Protein AF-A0A4V1CE96-F1 (afdb_monomer)

Foldseek 3Di:
DPQKWKWWAFPVGDIFIARQAAAVVGNDGLVVLLVVQLVVQHKRWGQGPVRDIDIDGSVRTPDMDID

Solvent-accessible surface area (backbone atoms only — not comparable to full-atom values): 3826 Å² total; per-residue (Å²): 132,84,77,46,31,31,38,38,32,34,68,90,71,50,74,48,50,26,59,40,49,53,45,93,96,42,91,56,36,44,62,57,51,46,48,52,11,43,76,67,58,32,77,34,72,51,57,32,77,88,70,48,79,46,73,49,48,20,75,45,52,67,48,72,48,82,89

Sequence (67 aa):
MTAATLTVKLRNGQTLYFTAGPVIGDAAHRVDLLREAIENDSLFTSVDLDGTEHSFQGSEVAHYALV

Mean predicted aligned error: 4.28 Å

Nearest PDB structures (foldseek):
  7rus-assembly1_A  TM=7.072E-01  e=4.280E-03  Mycobacterium tuberculosis
  7rur-assembly1_C  TM=6.615E-01  e=4.280E-03  Mycobacterium tuberculosis
  7rur-assembly1_A  TM=6.734E-01  e=5.847E-03  Mycobacterium tuberculosis
  4a54-assembly1_A  TM=6.766E-01  e=1.245E-01  Schizosaccharomyces pombe
  2dk6-assembly1_A  TM=4.013E-01  e=2.822E+00  Homo sapiens

pLDDT: mean 88.49, std 12.08, range [43.16, 97.94]

Structure (mmCIF, N/CA/C/O backbone):
data_AF-A0A4V1CE96-F1
#
_entry.id   AF-A0A4V1CE96-F1
#
loop_
_atom_site.group_PDB
_atom_site.id
_atom_site.type_symbol
_atom_site.label_atom_id
_atom_site.label_alt_id
_atom_site.label_comp_id
_atom_site.label_asym_id
_atom_site.label_entity_id
_atom_site.label_seq_id
_atom_site.pdbx_PDB_ins_code
_atom_site.Cartn_x
_atom_site.Cartn_y
_atom_site.Cartn_z
_atom_site.occupancy
_atom_site.B_iso_or_equiv
_atom_site.auth_seq_id
_atom_site.auth_comp_id
_atom_site.auth_asym_id
_atom_site.auth_atom_id
_atom_site.pdbx_PDB_model_num
ATOM 1 N N . MET A 1 1 ? 9.095 -10.583 -19.509 1.00 43.16 1 MET A N 1
ATOM 2 C CA . MET A 1 1 ? 9.002 -10.644 -18.038 1.00 43.16 1 MET A CA 1
ATOM 3 C C . MET A 1 1 ? 7.700 -9.973 -17.653 1.00 43.16 1 MET A C 1
ATOM 5 O O . MET A 1 1 ? 7.548 -8.797 -17.950 1.00 43.16 1 MET A O 1
ATOM 9 N N . THR A 1 2 ? 6.731 -10.713 -17.123 1.00 53.12 2 THR A N 1
ATOM 10 C CA . THR A 1 2 ? 5.516 -10.122 -16.551 1.00 53.12 2 THR A CA 1
ATOM 11 C C . THR A 1 2 ? 5.923 -9.398 -15.273 1.00 53.12 2 THR A C 1
ATOM 13 O O . THR A 1 2 ? 6.503 -10.015 -14.382 1.00 53.12 2 THR A O 1
ATOM 16 N N . ALA A 1 3 ? 5.726 -8.081 -15.216 1.00 64.75 3 ALA A N 1
ATOM 17 C CA . ALA A 1 3 ? 5.918 -7.343 -13.975 1.00 64.75 3 ALA A CA 1
ATOM 18 C C . A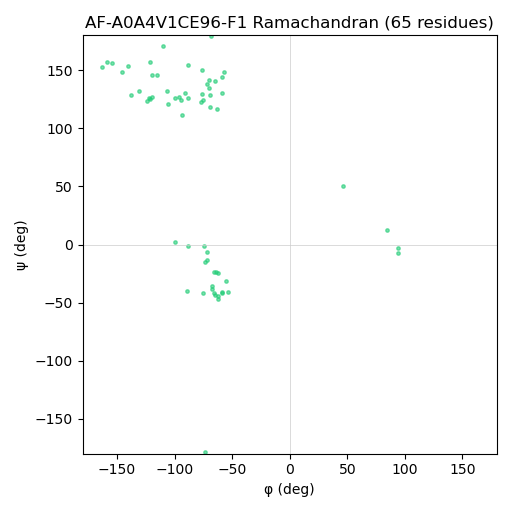LA A 1 3 ? 4.968 -7.932 -12.921 1.00 64.75 3 ALA A C 1
ATOM 20 O O . ALA A 1 3 ? 3.789 -8.126 -13.214 1.00 64.75 3 ALA A O 1
ATOM 21 N N . ALA A 1 4 ? 5.485 -8.255 -11.734 1.00 82.19 4 ALA A N 1
ATOM 22 C CA . ALA A 1 4 ? 4.645 -8.726 -10.637 1.00 82.19 4 ALA A CA 1
ATOM 23 C C . ALA A 1 4 ? 3.595 -7.655 -10.298 1.00 82.19 4 ALA A C 1
ATOM 25 O O . ALA A 1 4 ? 3.871 -6.453 -10.383 1.00 82.19 4 ALA A O 1
ATOM 26 N N . THR A 1 5 ? 2.392 -8.086 -9.937 1.00 89.31 5 THR A N 1
ATOM 27 C CA . THR A 1 5 ? 1.264 -7.212 -9.601 1.00 89.31 5 THR A CA 1
ATOM 28 C C . THR A 1 5 ? 1.042 -7.230 -8.096 1.00 89.31 5 THR A C 1
ATOM 30 O O . THR A 1 5 ? 0.983 -8.288 -7.477 1.00 89.31 5 THR A O 1
ATOM 33 N N . LEU A 1 6 ? 0.905 -6.055 -7.492 1.00 92.94 6 LEU A N 1
ATOM 34 C CA . LEU A 1 6 ? 0.509 -5.892 -6.101 1.00 92.94 6 LEU A CA 1
ATOM 35 C C . LEU A 1 6 ? -1.007 -5.695 -6.046 1.00 92.94 6 LEU A C 1
ATOM 37 O O . LEU A 1 6 ? -1.523 -4.672 -6.485 1.00 92.94 6 LEU A O 1
ATOM 41 N N . THR A 1 7 ? -1.716 -6.676 -5.501 1.00 95.12 7 THR A N 1
ATOM 42 C CA . THR A 1 7 ? -3.159 -6.590 -5.252 1.00 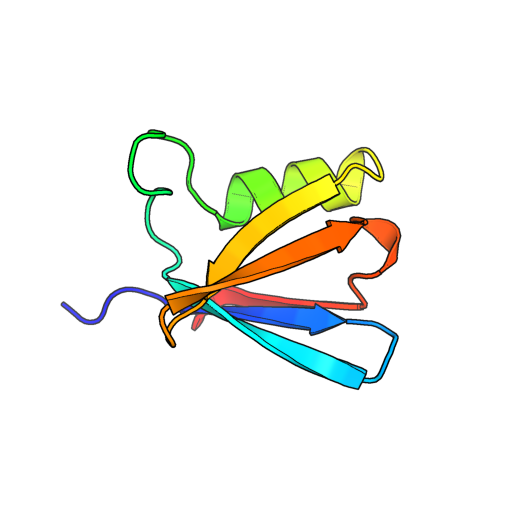95.12 7 THR A CA 1
ATOM 43 C C . THR A 1 7 ? -3.393 -6.158 -3.812 1.00 95.12 7 THR A C 1
ATOM 4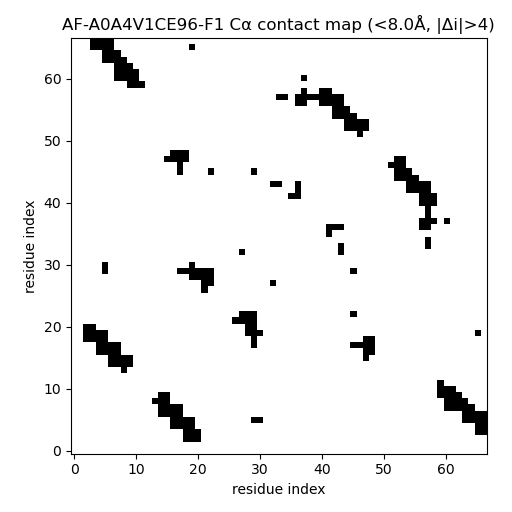5 O O . THR A 1 7 ? -2.892 -6.811 -2.897 1.00 95.12 7 THR A O 1
ATOM 48 N N . VAL A 1 8 ? -4.183 -5.108 -3.595 1.00 96.00 8 VAL A N 1
ATOM 49 C CA . VAL A 1 8 ? -4.541 -4.593 -2.265 1.00 96.00 8 VAL A CA 1
ATOM 50 C C . VAL A 1 8 ? -6.054 -4.624 -2.104 1.00 96.00 8 VAL A C 1
ATOM 52 O O . VAL A 1 8 ? -6.784 -4.067 -2.917 1.00 96.00 8 VAL A O 1
ATOM 55 N N . LYS A 1 9 ? -6.537 -5.282 -1.051 1.00 97.38 9 LYS A N 1
ATOM 56 C CA . LYS A 1 9 ? -7.953 -5.322 -0.678 1.00 97.38 9 LYS A CA 1
ATOM 57 C C . LYS A 1 9 ? -8.174 -4.429 0.530 1.00 97.38 9 LYS A C 1
ATOM 59 O O . LYS A 1 9 ? -7.589 -4.668 1.588 1.00 97.3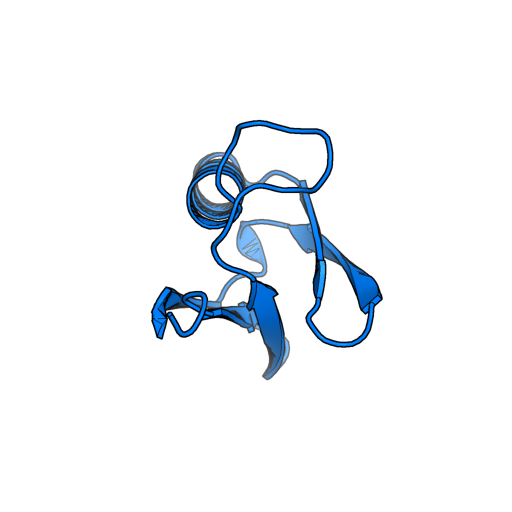8 9 LYS A O 1
ATOM 64 N N . LEU A 1 10 ? -9.039 -3.438 0.375 1.00 97.38 10 LEU A N 1
ATOM 65 C CA . LEU A 1 10 ? -9.441 -2.531 1.439 1.00 97.38 10 LEU A CA 1
ATOM 66 C C . LEU A 1 10 ? -10.639 -3.096 2.211 1.00 97.38 10 LEU A C 1
ATOM 68 O O . LEU A 1 10 ? -11.450 -3.864 1.689 1.00 97.38 10 LEU A O 1
ATOM 72 N N . ARG A 1 11 ? -10.777 -2.690 3.474 1.00 97.06 11 ARG A N 1
ATOM 73 C CA . ARG A 1 11 ? -11.875 -3.103 4.367 1.00 97.06 11 ARG A CA 1
ATOM 74 C C . ARG A 1 11 ? -13.249 -2.639 3.887 1.00 97.06 11 ARG A C 1
ATOM 76 O O . ARG A 1 11 ? -14.244 -3.269 4.227 1.00 97.06 11 ARG A O 1
ATOM 83 N N . ASN A 1 12 ? -13.305 -1.578 3.082 1.00 94.81 12 ASN A N 1
ATOM 84 C CA . ASN A 1 12 ? -14.535 -1.087 2.453 1.00 94.81 12 ASN A CA 1
ATOM 85 C C . ASN A 1 12 ? -15.020 -1.976 1.281 1.00 94.81 12 ASN A C 1
ATOM 87 O O . ASN A 1 12 ? -16.058 -1.690 0.689 1.00 94.81 12 ASN A O 1
ATOM 91 N N . GLY A 1 13 ? -14.286 -3.046 0.949 1.00 95.19 13 GLY A N 1
ATOM 92 C CA . GLY A 1 13 ? -14.601 -3.977 -0.136 1.00 95.19 13 GLY A CA 1
ATOM 93 C C . GLY A 1 13 ? -13.927 -3.650 -1.472 1.00 95.19 13 GLY A C 1
ATOM 94 O O . GLY A 1 13 ? -13.995 -4.464 -2.394 1.00 95.19 13 GLY A O 1
ATOM 95 N N . GLN A 1 14 ? -13.246 -2.508 -1.596 1.00 96.00 14 GLN A N 1
ATOM 96 C CA . GLN A 1 14 ? -12.512 -2.136 -2.803 1.00 96.00 14 GLN A CA 1
ATOM 97 C C . GLN A 1 14 ? -11.264 -3.012 -2.979 1.00 96.00 14 GLN A C 1
ATOM 99 O O . GLN A 1 14 ? -10.576 -3.355 -2.017 1.00 96.00 14 GLN A O 1
ATOM 104 N N . THR A 1 15 ? -10.961 -3.373 -4.226 1.00 96.44 15 THR A N 1
ATOM 105 C CA . THR A 1 15 ? -9.709 -4.044 -4.597 1.00 96.44 15 THR A CA 1
ATOM 106 C C . THR A 1 15 ? -8.963 -3.173 -5.598 1.00 96.44 15 THR A C 1
ATOM 108 O O . THR A 1 15 ? -9.539 -2.787 -6.612 1.00 96.44 15 THR A O 1
ATOM 111 N N . LEU A 1 16 ? -7.703 -2.873 -5.299 1.00 94.94 16 LEU A N 1
ATOM 112 C CA . LEU A 1 16 ? -6.810 -2.038 -6.096 1.00 94.94 16 LEU A CA 1
ATOM 113 C C . LEU A 1 16 ? -5.638 -2.877 -6.611 1.00 94.94 16 LEU A C 1
ATOM 115 O O . LEU A 1 16 ? -5.162 -3.783 -5.919 1.00 94.94 16 LEU A O 1
ATOM 119 N N . TYR A 1 17 ? -5.167 -2.562 -7.814 1.00 93.69 17 TYR A N 1
ATOM 120 C CA . TYR A 1 17 ? -4.080 -3.281 -8.472 1.00 93.69 17 TYR A CA 1
ATOM 121 C C . TYR A 1 17 ? -2.966 -2.307 -8.830 1.00 93.69 17 TYR A C 1
ATOM 123 O O . TYR A 1 17 ? -3.187 -1.342 -9.552 1.00 93.69 17 TYR A O 1
ATOM 131 N N . PHE A 1 18 ? -1.757 -2.575 -8.356 1.00 91.44 18 PHE A N 1
ATOM 132 C CA . PHE A 1 18 ? -0.576 -1.757 -8.606 1.00 91.44 18 PHE A CA 1
ATOM 133 C C . PHE A 1 18 ? 0.507 -2.590 -9.285 1.00 91.44 18 PHE A C 1
ATOM 135 O O . PHE A 1 18 ? 0.575 -3.809 -9.123 1.00 91.44 18 PHE A O 1
ATOM 142 N N . THR A 1 19 ? 1.427 -1.939 -9.991 1.00 88.56 19 THR A N 1
ATOM 143 C CA . THR A 1 19 ? 2.671 -2.611 -10.387 1.00 88.56 19 THR A CA 1
ATOM 144 C C . THR A 1 19 ? 3.533 -2.848 -9.141 1.00 88.56 19 THR A C 1
ATOM 146 O O . THR A 1 19 ? 3.810 -1.919 -8.393 1.00 88.56 19 THR A O 1
ATOM 149 N N . ALA A 1 20 ? 4.008 -4.070 -8.893 1.00 76.69 20 ALA A N 1
ATOM 150 C CA . ALA A 1 20 ? 4.846 -4.365 -7.717 1.00 76.69 20 ALA A CA 1
ATOM 151 C C . ALA A 1 20 ? 6.272 -3.781 -7.812 1.00 76.69 20 ALA A C 1
ATOM 153 O O . ALA A 1 20 ? 7.067 -3.875 -6.874 1.00 76.69 20 ALA A O 1
ATOM 154 N N . GLY A 1 21 ? 6.611 -3.207 -8.968 1.00 77.50 21 GLY A N 1
ATOM 155 C CA . GLY A 1 21 ? 7.875 -2.527 -9.205 1.00 77.50 21 GLY A CA 1
ATOM 156 C C . GLY A 1 21 ? 8.025 -1.224 -8.411 1.00 77.50 21 GLY A C 1
ATOM 157 O O . GLY A 1 21 ? 7.114 -0.826 -7.673 1.00 77.50 21 GLY A O 1
ATOM 158 N N . PRO A 1 22 ? 9.176 -0.551 -8.573 1.00 71.75 22 PRO A N 1
ATOM 159 C CA . PRO A 1 22 ? 9.424 0.741 -7.950 1.00 71.75 22 PRO A CA 1
ATOM 160 C C . PRO A 1 22 ? 8.353 1.761 -8.344 1.00 71.75 22 PRO A C 1
ATOM 162 O O . PRO A 1 22 ? 7.776 1.708 -9.442 1.00 71.75 22 PRO A O 1
ATOM 165 N N . VAL A 1 23 ? 8.064 2.685 -7.432 1.00 70.50 23 VAL A N 1
ATOM 166 C CA . VAL A 1 23 ? 7.270 3.868 -7.771 1.00 70.50 23 VAL A CA 1
ATOM 167 C C . VAL A 1 23 ? 8.074 4.702 -8.770 1.00 70.50 23 VAL A C 1
ATOM 169 O O . VAL A 1 23 ? 9.294 4.798 -8.696 1.00 70.50 23 VAL A O 1
ATOM 172 N N . ILE A 1 24 ? 7.415 5.280 -9.773 1.00 66.00 24 ILE A N 1
ATOM 173 C CA . ILE A 1 24 ? 8.124 6.107 -10.756 1.00 66.00 24 ILE A CA 1
ATOM 174 C C . ILE A 1 24 ? 8.718 7.315 -10.018 1.00 66.00 24 ILE A C 1
ATOM 176 O O . ILE A 1 24 ? 7.974 8.123 -9.473 1.00 66.00 24 ILE A O 1
ATOM 180 N N . GLY A 1 25 ? 10.050 7.426 -10.002 1.00 62.03 25 GLY A N 1
ATOM 181 C CA . GLY A 1 25 ? 10.773 8.492 -9.297 1.00 62.03 25 GLY A CA 1
ATOM 182 C C . GLY A 1 25 ? 11.231 8.150 -7.873 1.00 62.03 25 GLY A C 1
ATOM 183 O O . GLY A 1 25 ? 11.945 8.957 -7.286 1.00 62.03 25 GLY A O 1
ATOM 184 N N . ASP A 1 26 ? 10.900 6.965 -7.352 1.00 62.44 26 ASP A N 1
ATOM 185 C CA . ASP A 1 26 ? 11.357 6.468 -6.050 1.00 62.44 26 ASP A CA 1
ATOM 186 C C . ASP A 1 26 ? 11.900 5.035 -6.199 1.00 62.44 26 ASP A C 1
ATOM 188 O O . ASP A 1 26 ? 11.296 4.174 -6.838 1.00 62.44 26 ASP A O 1
ATOM 192 N N . ALA A 1 27 ? 13.079 4.770 -5.637 1.00 60.41 27 ALA A N 1
ATOM 193 C CA . ALA A 1 27 ? 13.697 3.449 -5.694 1.00 60.41 27 ALA A CA 1
ATOM 194 C C . ALA A 1 27 ? 12.977 2.415 -4.806 1.00 60.41 27 ALA A C 1
ATOM 196 O O . ALA A 1 27 ? 13.235 1.217 -4.943 1.00 60.41 27 ALA A O 1
ATOM 197 N N . ALA A 1 28 ? 12.088 2.854 -3.909 1.00 74.69 28 ALA A N 1
ATOM 198 C CA . ALA A 1 28 ? 11.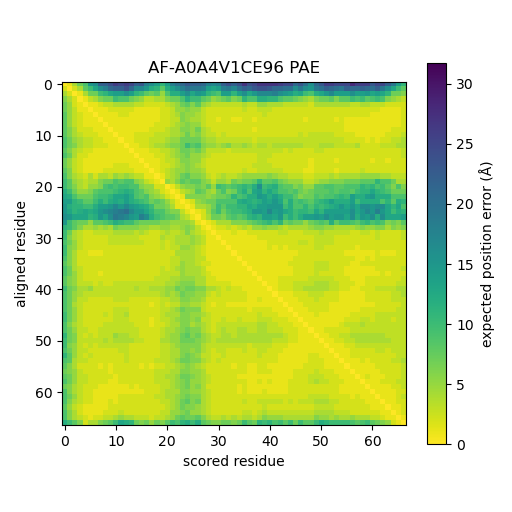319 1.975 -3.045 1.00 74.69 28 ALA A CA 1
ATOM 199 C C . ALA A 1 28 ? 10.262 1.174 -3.825 1.00 74.69 28 ALA A C 1
ATOM 201 O O . ALA A 1 28 ? 9.508 1.693 -4.656 1.00 74.69 28 ALA A O 1
ATOM 202 N N . HIS A 1 29 ? 10.180 -0.125 -3.530 1.00 84.50 29 HIS A N 1
ATOM 203 C CA . HIS A 1 29 ? 9.127 -0.982 -4.059 1.00 84.50 29 HIS A CA 1
ATOM 204 C C . HIS A 1 29 ? 7.791 -0.653 -3.388 1.00 84.50 29 HIS A C 1
ATOM 206 O O . HIS A 1 29 ? 7.713 -0.521 -2.167 1.00 84.50 29 HIS A O 1
ATOM 212 N N . ARG A 1 30 ? 6.703 -0.612 -4.171 1.00 89.69 30 ARG A N 1
ATOM 213 C CA . ARG A 1 30 ? 5.352 -0.331 -3.644 1.00 89.69 30 ARG A CA 1
ATOM 214 C C . ARG A 1 30 ? 4.930 -1.267 -2.515 1.00 89.69 30 ARG A C 1
ATOM 216 O O . ARG A 1 30 ? 4.176 -0.859 -1.644 1.00 89.69 30 ARG A O 1
ATOM 223 N N . VAL A 1 31 ? 5.402 -2.514 -2.525 1.00 91.12 31 VAL A N 1
ATOM 224 C CA . VAL A 1 31 ? 5.089 -3.470 -1.454 1.00 91.12 31 VAL A CA 1
ATOM 225 C C . VAL A 1 31 ? 5.722 -3.076 -0.122 1.00 91.12 31 VAL A C 1
ATOM 227 O O . VAL A 1 31 ? 5.096 -3.266 0.916 1.00 91.12 31 VAL A O 1
ATOM 230 N N . ASP A 1 32 ? 6.924 -2.504 -0.140 1.00 91.25 32 ASP A N 1
ATOM 231 C CA . ASP A 1 32 ? 7.614 -2.093 1.081 1.00 91.25 32 ASP A CA 1
ATOM 232 C C . ASP A 1 32 ? 6.986 -0.811 1.631 1.00 91.25 32 ASP A C 1
ATOM 234 O O . ASP A 1 32 ? 6.674 -0.751 2.816 1.00 91.25 32 ASP A O 1
ATOM 238 N N . LEU A 1 33 ? 6.651 0.138 0.750 1.00 91.88 33 LEU A N 1
ATOM 239 C CA . LEU A 1 33 ? 5.874 1.329 1.110 1.00 91.88 33 LEU A CA 1
ATOM 240 C C . LEU A 1 33 ? 4.499 0.965 1.696 1.00 91.88 33 LEU A C 1
ATOM 242 O O . LEU A 1 33 ? 4.053 1.564 2.670 1.00 91.88 33 LEU A O 1
ATOM 246 N N . LEU A 1 34 ? 3.822 -0.042 1.130 1.00 94.56 34 LEU A N 1
ATOM 247 C CA . LEU A 1 34 ? 2.544 -0.525 1.657 1.00 94.56 34 LEU A CA 1
ATOM 248 C C . LEU A 1 34 ? 2.709 -1.156 3.043 1.00 94.56 34 LEU A C 1
ATOM 250 O O . LEU A 1 34 ? 1.874 -0.939 3.917 1.00 94.56 34 LEU A O 1
ATOM 254 N N . ARG A 1 35 ? 3.764 -1.950 3.250 1.00 94.75 35 ARG A N 1
ATOM 255 C CA . ARG A 1 35 ? 4.055 -2.557 4.556 1.00 94.75 35 ARG A CA 1
ATOM 256 C C . ARG A 1 35 ? 4.322 -1.494 5.606 1.00 94.75 35 ARG A C 1
ATOM 258 O O . ARG A 1 35 ? 3.708 -1.551 6.663 1.00 94.75 35 ARG A O 1
ATOM 265 N N . GLU A 1 36 ? 5.154 -0.510 5.286 1.00 94.56 36 GLU A N 1
ATOM 266 C CA . GLU A 1 36 ? 5.438 0.612 6.177 1.00 94.56 36 GLU A CA 1
ATOM 267 C C . GLU A 1 36 ? 4.162 1.388 6.531 1.00 94.56 36 GLU A C 1
ATOM 269 O O . GLU A 1 36 ? 3.951 1.723 7.698 1.00 94.56 36 GLU A O 1
ATOM 274 N N . ALA A 1 37 ? 3.282 1.614 5.550 1.00 95.88 37 ALA A N 1
ATOM 275 C CA . ALA A 1 37 ? 1.995 2.261 5.772 1.00 95.88 37 ALA A CA 1
ATOM 276 C C . ALA A 1 37 ? 1.094 1.464 6.723 1.00 95.88 37 ALA A C 1
ATOM 278 O O . ALA A 1 37 ? 0.516 2.033 7.644 1.00 95.88 37 ALA A O 1
ATOM 279 N N . ILE A 1 38 ? 1.006 0.142 6.546 1.00 96.69 38 ILE A N 1
ATOM 280 C CA . ILE A 1 38 ? 0.237 -0.747 7.433 1.00 96.69 38 ILE A CA 1
ATOM 281 C C . ILE A 1 38 ? 0.831 -0.774 8.846 1.00 96.69 38 ILE A C 1
ATOM 283 O O . ILE A 1 38 ? 0.084 -0.731 9.820 1.00 96.69 38 ILE A O 1
ATOM 287 N N . GLU A 1 39 ? 2.157 -0.855 8.965 1.00 96.88 39 GLU A N 1
ATOM 288 C CA . GLU A 1 39 ? 2.857 -0.952 10.251 1.00 96.88 39 GLU A CA 1
ATOM 289 C C . GLU A 1 39 ? 2.747 0.331 11.078 1.00 96.88 39 GLU A C 1
ATOM 291 O O . GLU A 1 39 ? 2.577 0.260 12.295 1.00 96.88 39 GLU A O 1
ATOM 296 N N . ASN A 1 40 ? 2.808 1.492 10.425 1.00 96.75 40 ASN A N 1
ATOM 297 C CA . ASN A 1 40 ? 2.779 2.794 11.091 1.00 96.75 40 ASN A CA 1
ATOM 298 C C . ASN A 1 40 ? 1.401 3.470 11.077 1.00 96.75 40 ASN A C 1
ATOM 300 O O . ASN A 1 40 ? 1.285 4.594 11.560 1.00 96.75 40 ASN A O 1
ATOM 304 N N . ASP A 1 41 ? 0.383 2.811 10.515 1.00 95.62 41 ASP A N 1
ATOM 305 C CA . ASP A 1 41 ? -0.925 3.402 10.204 1.00 95.62 41 ASP A CA 1
ATOM 306 C C . ASP A 1 41 ? -0.798 4.767 9.507 1.00 95.62 41 ASP A C 1
ATOM 308 O O . ASP A 1 41 ? -1.355 5.781 9.930 1.00 95.62 41 ASP A O 1
ATOM 312 N N . SER A 1 42 ? 0.025 4.794 8.459 1.00 96.56 42 SER A N 1
ATOM 313 C CA . SER A 1 42 ? 0.288 5.986 7.662 1.00 96.56 42 SER A CA 1
ATOM 314 C C . SER A 1 42 ? -0.330 5.879 6.269 1.00 96.56 42 SER A C 1
ATOM 316 O O . SER A 1 42 ? -0.862 4.841 5.859 1.00 96.56 42 SER A O 1
ATOM 318 N N . LEU A 1 43 ? -0.293 6.998 5.545 1.00 96.06 43 LEU A N 1
ATOM 319 C CA . LEU A 1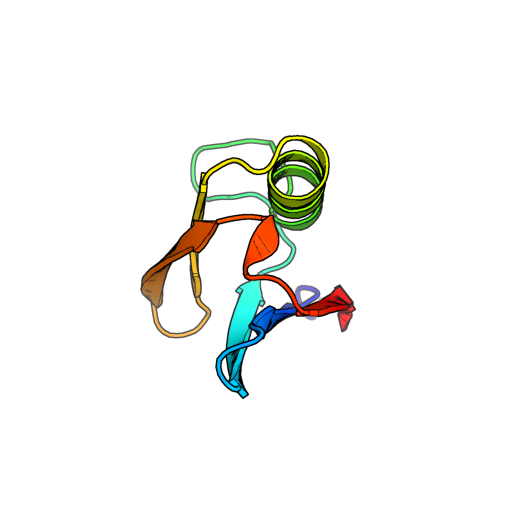 43 ? -0.915 7.122 4.238 1.00 96.06 43 LEU A CA 1
ATOM 320 C C . LEU A 1 43 ? -0.064 6.430 3.169 1.00 96.06 43 LEU A C 1
ATOM 322 O O . LEU A 1 43 ? 1.085 6.805 2.938 1.00 96.06 43 LEU A O 1
ATOM 326 N N . PHE A 1 44 ? -0.658 5.472 2.468 1.00 94.94 44 PHE A N 1
ATOM 327 C CA . PHE A 1 44 ? -0.104 4.913 1.246 1.00 94.94 44 PHE A CA 1
ATOM 328 C C . PHE A 1 44 ? -0.696 5.643 0.042 1.00 94.94 44 PHE A C 1
ATOM 330 O O . PHE A 1 44 ? -1.913 5.655 -0.132 1.00 94.94 44 PHE A O 1
ATOM 337 N N . THR A 1 45 ? 0.160 6.203 -0.814 1.00 93.56 45 THR A N 1
ATOM 338 C CA . THR A 1 45 ? -0.251 6.856 -2.064 1.00 93.56 45 THR A CA 1
ATOM 339 C C . THR A 1 45 ? 0.444 6.190 -3.239 1.00 93.56 45 THR A C 1
ATOM 341 O O . THR A 1 45 ? 1.671 6.066 -3.261 1.00 93.56 45 THR A O 1
ATOM 344 N N . SER A 1 46 ? -0.325 5.744 -4.231 1.00 91.94 46 SER A N 1
ATOM 345 C CA . SER A 1 46 ? 0.250 5.170 -5.443 1.00 91.94 46 SER A CA 1
ATOM 346 C C . SER A 1 46 ? -0.692 5.187 -6.637 1.00 91.94 46 SER A C 1
ATOM 348 O O . SER A 1 46 ? -1.911 5.203 -6.491 1.00 91.94 46 SER A O 1
ATOM 350 N N . VAL A 1 47 ? -0.102 5.128 -7.829 1.00 90.88 47 VAL A N 1
ATOM 351 C CA . VAL A 1 47 ? -0.822 5.020 -9.102 1.00 90.88 47 VAL A CA 1
ATOM 352 C C . VAL A 1 47 ? -1.059 3.549 -9.440 1.00 90.88 47 VAL A C 1
ATOM 354 O O . VAL A 1 47 ? -0.107 2.757 -9.454 1.00 90.88 47 VAL A O 1
ATOM 357 N N . ASP A 1 48 ? -2.320 3.200 -9.685 1.00 91.38 48 ASP A N 1
ATOM 358 C CA . ASP A 1 48 ? -2.765 1.859 -10.069 1.00 91.38 48 ASP A CA 1
ATOM 359 C C . ASP A 1 48 ? -2.400 1.499 -11.524 1.00 91.38 48 ASP A C 1
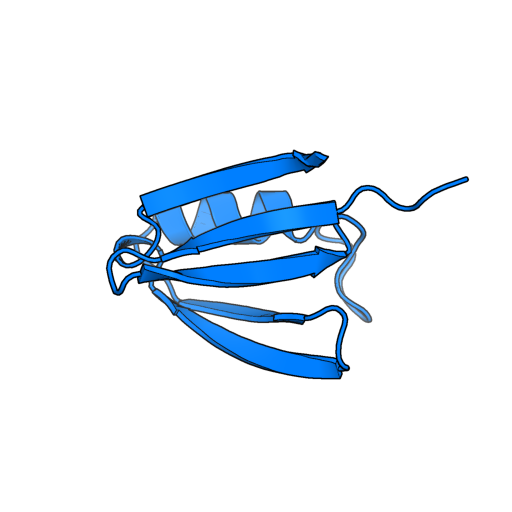ATOM 361 O O . ASP A 1 48 ? -1.737 2.255 -12.240 1.00 91.38 48 ASP A O 1
ATOM 365 N N . LEU A 1 49 ? -2.794 0.301 -11.963 1.00 89.00 49 LEU A N 1
ATOM 366 C CA . LEU A 1 49 ? -2.558 -0.169 -13.333 1.00 89.00 49 LEU A CA 1
ATOM 367 C C . LEU A 1 49 ? -3.310 0.635 -14.405 1.00 89.00 49 LEU A C 1
ATOM 369 O O . LEU A 1 49 ? -2.865 0.653 -15.553 1.00 89.00 49 LEU A O 1
ATOM 373 N N . ASP A 1 50 ? -4.406 1.300 -14.041 1.00 90.06 50 ASP A N 1
ATOM 374 C CA . ASP A 1 50 ? -5.223 2.114 -14.943 1.00 90.06 50 ASP A CA 1
ATOM 375 C C . ASP A 1 50 ? -4.723 3.569 -15.024 1.00 90.06 50 ASP A C 1
ATOM 377 O O . ASP A 1 50 ? -5.256 4.378 -15.786 1.00 90.06 50 ASP A O 1
ATOM 381 N N . GLY A 1 51 ? -3.674 3.915 -14.271 1.00 89.06 51 GLY A N 1
ATOM 382 C CA . GLY A 1 51 ? -3.107 5.261 -14.228 1.00 89.06 51 GLY A CA 1
ATOM 383 C C . GLY A 1 51 ? -3.823 6.205 -13.259 1.00 89.06 51 GLY A C 1
ATOM 384 O O . GLY A 1 51 ? -3.578 7.410 -13.299 1.00 89.06 51 GLY A O 1
ATOM 385 N N . THR A 1 52 ? -4.686 5.683 -12.388 1.00 92.00 52 THR A N 1
ATOM 386 C CA . THR A 1 52 ? -5.392 6.459 -11.365 1.00 92.00 52 THR A CA 1
ATOM 387 C C . THR A 1 52 ? -4.586 6.481 -10.072 1.00 92.00 52 THR A C 1
ATOM 389 O O . THR A 1 52 ? -4.142 5.443 -9.580 1.00 92.00 52 THR A O 1
ATOM 392 N N . GLU A 1 53 ? -4.391 7.669 -9.502 1.00 93.31 53 GLU A N 1
ATOM 393 C CA . GLU A 1 53 ? -3.791 7.810 -8.176 1.00 93.31 53 GLU A CA 1
ATOM 394 C C . GLU A 1 53 ? -4.810 7.451 -7.090 1.00 93.31 53 GLU A C 1
ATOM 396 O O . GLU A 1 53 ? -5.924 7.975 -7.064 1.00 93.31 53 GLU A O 1
ATOM 401 N N . HIS A 1 54 ? -4.404 6.573 -6.175 1.00 94.50 54 HIS A N 1
ATOM 402 C CA . HIS A 1 54 ? -5.160 6.217 -4.981 1.00 94.50 54 HIS A CA 1
ATOM 403 C C . HIS A 1 54 ? -4.357 6.559 -3.739 1.00 94.50 54 HIS A C 1
ATOM 405 O O . HIS A 1 54 ? -3.133 6.412 -3.716 1.00 94.50 54 HIS A O 1
ATOM 411 N N . SER A 1 55 ? -5.070 6.963 -2.693 1.00 95.56 55 SER A N 1
ATOM 412 C CA . SER A 1 55 ? -4.498 7.233 -1.382 1.00 95.56 55 SER A CA 1
ATOM 413 C C . SER A 1 55 ? -5.407 6.673 -0.292 1.00 95.56 55 SER A C 1
ATOM 415 O O . SER A 1 55 ? -6.615 6.907 -0.325 1.00 95.56 55 SER A O 1
ATOM 417 N N . PHE A 1 56 ? -4.844 5.895 0.631 1.00 96.50 56 PHE A N 1
ATOM 418 C CA . PHE A 1 56 ? -5.573 5.247 1.726 1.00 96.50 56 PHE A CA 1
ATOM 419 C C . PHE A 1 56 ? -4.649 4.984 2.918 1.00 96.50 56 PHE A C 1
ATOM 421 O O . PHE A 1 56 ? -3.431 4.889 2.764 1.00 96.50 56 PHE A O 1
ATOM 428 N N . GLN A 1 57 ? -5.221 4.866 4.114 1.00 96.94 57 GLN A N 1
ATOM 429 C CA . GLN A 1 57 ? -4.476 4.551 5.332 1.00 96.94 57 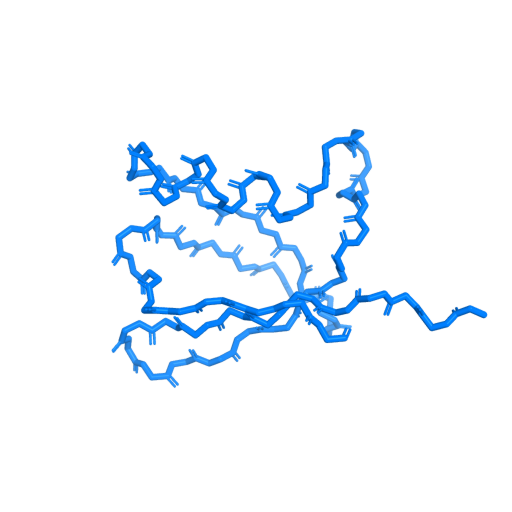GLN A CA 1
ATOM 430 C C . GLN A 1 57 ? -4.095 3.073 5.399 1.00 96.94 57 GLN A C 1
ATOM 432 O O . GLN A 1 57 ? -4.837 2.194 4.951 1.00 96.94 57 GLN A O 1
ATOM 437 N N . GLY A 1 58 ? -2.972 2.777 6.051 1.00 96.31 58 GLY A N 1
ATOM 438 C CA . GLY A 1 58 ? -2.562 1.408 6.350 1.00 96.31 58 GLY A CA 1
ATOM 439 C C . GLY A 1 58 ? -3.637 0.590 7.074 1.00 96.31 58 GLY A C 1
ATOM 440 O O . GLY A 1 58 ? -3.889 -0.561 6.708 1.00 96.31 58 GLY A O 1
ATOM 441 N N . SER A 1 59 ? -4.343 1.186 8.041 1.00 97.25 59 SER A N 1
ATOM 442 C CA . SER A 1 59 ? -5.458 0.537 8.751 1.00 97.25 59 SER A CA 1
ATOM 443 C C . SER A 1 59 ? -6.643 0.163 7.857 1.00 97.25 59 SER A C 1
ATOM 445 O O . SER A 1 59 ? -7.377 -0.781 8.178 1.00 97.25 59 SER A O 1
ATOM 447 N N . GLU A 1 60 ? -6.825 0.832 6.716 1.00 97.94 60 GLU A N 1
ATOM 448 C CA . GLU A 1 60 ? -7.878 0.511 5.747 1.00 97.94 60 GLU A CA 1
ATOM 449 C C . GLU A 1 60 ? -7.578 -0.769 4.962 1.00 97.94 60 GLU A C 1
ATOM 451 O O . GLU A 1 60 ? -8.490 -1.348 4.366 1.00 97.94 60 GLU A O 1
ATOM 456 N N . VAL A 1 61 ? -6.339 -1.266 4.993 1.00 97.12 61 VAL A N 1
ATOM 457 C CA . VAL A 1 61 ? -5.959 -2.502 4.310 1.00 97.12 61 VAL A CA 1
ATOM 458 C C . VAL A 1 61 ? -6.488 -3.713 5.078 1.00 97.12 61 VAL A C 1
ATOM 460 O O . VAL A 1 61 ? -6.212 -3.926 6.260 1.00 97.12 61 VAL A O 1
ATOM 463 N N . ALA A 1 62 ? -7.260 -4.546 4.383 1.00 97.25 62 ALA A N 1
ATOM 464 C CA . ALA A 1 62 ? -7.705 -5.841 4.887 1.00 97.25 62 ALA A CA 1
ATOM 465 C C . ALA A 1 62 ? -6.702 -6.950 4.543 1.00 97.25 62 ALA A C 1
ATOM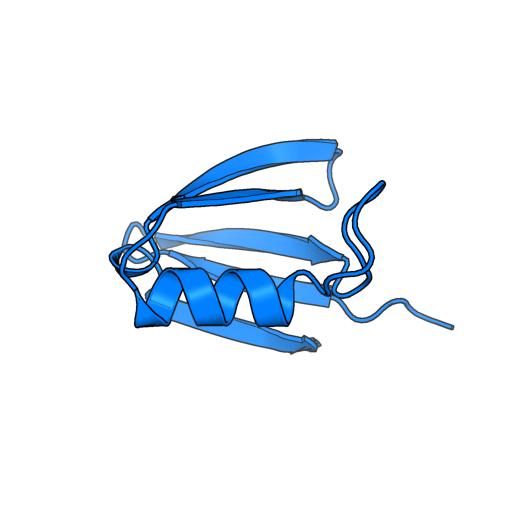 467 O O . ALA A 1 62 ? -6.463 -7.844 5.353 1.00 97.25 62 ALA A O 1
ATOM 468 N N . HIS A 1 63 ? -6.142 -6.916 3.330 1.00 95.88 63 HIS A N 1
ATOM 469 C CA . HIS A 1 63 ? -5.213 -7.926 2.825 1.00 95.88 63 HIS A CA 1
ATOM 470 C C . HIS A 1 63 ? -4.436 -7.407 1.606 1.00 95.88 63 HIS A C 1
ATOM 472 O O . HIS A 1 63 ? -4.966 -6.602 0.844 1.00 95.88 63 HIS A O 1
ATOM 478 N N . TYR A 1 64 ? -3.224 -7.917 1.365 1.00 94.94 64 TYR A N 1
ATOM 479 C CA . TYR A 1 64 ? -2.490 -7.692 0.117 1.00 94.94 64 TYR A CA 1
ATOM 480 C C . TYR A 1 64 ? -1.757 -8.958 -0.348 1.00 94.94 64 TYR A C 1
ATOM 482 O O . TYR A 1 64 ? -1.406 -9.812 0.467 1.00 94.94 64 TYR A O 1
ATOM 490 N N . ALA A 1 65 ? -1.521 -9.070 -1.657 1.00 93.44 65 ALA A N 1
ATOM 491 C CA . ALA A 1 65 ? -0.809 -10.189 -2.273 1.00 93.44 65 ALA A CA 1
ATOM 492 C C . ALA A 1 65 ? 0.029 -9.735 -3.477 1.00 93.44 65 ALA A C 1
ATOM 494 O O . ALA A 1 65 ? -0.348 -8.803 -4.189 1.00 93.44 65 ALA A O 1
ATOM 495 N N . LEU A 1 66 ? 1.149 -10.424 -3.711 1.00 90.06 66 LEU A N 1
ATOM 496 C CA . LEU A 1 66 ? 1.955 -10.304 -4.925 1.00 90.06 66 LEU A CA 1
ATOM 497 C C . LEU A 1 66 ? 1.609 -11.467 -5.861 1.00 90.06 66 LEU A C 1
ATOM 499 O O . LEU A 1 66 ? 1.664 -12.621 -5.430 1.00 90.06 66 LEU A O 1
ATOM 503 N N . VAL A 1 67 ? 1.242 -11.154 -7.104 1.00 80.81 67 VAL A N 1
ATOM 504 C CA . VAL A 1 67 ? 0.792 -12.109 -8.136 1.00 80.81 67 VAL A CA 1
ATOM 505 C C . VAL A 1 67 ? 1.603 -11.979 -9.416 1.00 80.81 67 VAL A C 1
ATOM 507 O O . VAL A 1 67 ? 1.981 -10.835 -9.766 1.00 80.81 67 VAL A O 1
#

Secondary structure (DSSP, 8-state):
-PPPEEEEEETTS-EEEEESSBPTT-SSBHHHHHHHHHHHT-EEEEE-TTS-EEEEEGGGEEEEEE-

Radius of gyration: 10.97 Å; Cα contacts (8 Å, |Δi|>4): 127; chains: 1; bounding box: 28×21×29 Å

Organism: NCBI:txid2488819